Protein AF-A0A956KME9-F1 (afdb_monomer_lite)

Radius of gyration: 13.02 Å; chains: 1; bounding box: 30×30×31 Å

Secondary structure (DSSP, 8-state):
----SEEEE-BS-HHHHHHHHTT-----BTTBPPPBPTT-BHHHHS-TTGGGT-SSHHHHGGGTTTTSTTT--TTHHHHTTEEEEE--TTTTBSS-HHHHHHHHHHTT---

Sequence (111 aa):
MKLTGRILWLTDDNQALADQLAGRDPAFDPAEPPALHFGVNTDAMINGAACTLGYTGEILGPYFLQNFKDTVEVDGVRTGGFQVVVGGDAYGSGSSREVAVVAHQGAGIQL

Foldseek 3Di:
DDDDFAEQAQAPDLVQNLCLLVQHHDPADPVHGHHFDEACELCQQFPVVLVVVDQALQSQQQRGRCNPVVRAHRLSLLVSRHAHYHHDHNRHHDDCNSSSVRNCVSSNHND

pLDDT: mean 95.15, std 3.96, range [73.12, 98.19]

Structure (mmCIF, N/CA/C/O backbone):
data_AF-A0A956KME9-F1
#
_entry.id   AF-A0A956KME9-F1
#
loop_
_atom_site.group_PDB
_atom_site.id
_atom_site.type_symbol
_atom_site.label_atom_id
_atom_site.label_alt_id
_atom_site.label_comp_id
_atom_site.label_asym_id
_atom_site.label_entity_id
_atom_site.label_seq_id
_atom_site.pdbx_PDB_ins_code
_atom_site.Cartn_x
_atom_site.Cartn_y
_atom_site.Cartn_z
_atom_site.occupancy
_atom_site.B_iso_or_equiv
_atom_site.auth_seq_id
_atom_site.auth_comp_id
_atom_site.auth_asym_id
_atom_site.auth_atom_id
_atom_site.pdbx_PDB_model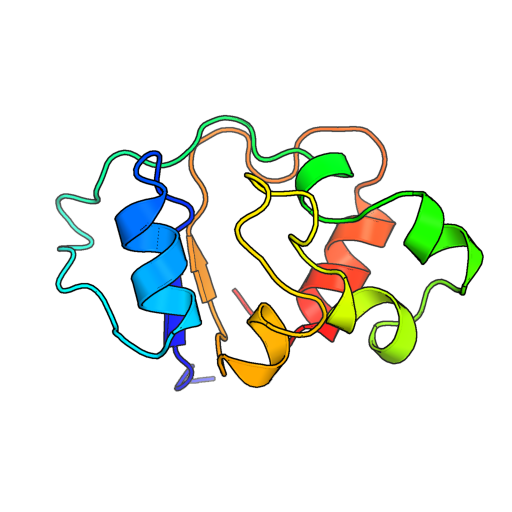_num
ATOM 1 N N . MET A 1 1 ? 15.348 -11.940 9.657 1.00 73.12 1 MET A N 1
ATOM 2 C CA . MET A 1 1 ? 13.986 -12.387 9.295 1.00 73.12 1 MET A CA 1
ATOM 3 C C . MET A 1 1 ? 13.894 -12.436 7.778 1.00 73.12 1 MET A C 1
ATOM 5 O O . MET A 1 1 ? 14.521 -11.597 7.146 1.00 73.12 1 MET A O 1
ATOM 9 N N . LYS A 1 2 ? 13.208 -13.426 7.196 1.00 88.38 2 LYS A N 1
ATOM 10 C CA . LYS A 1 2 ? 13.021 -13.541 5.740 1.00 88.38 2 LYS A CA 1
ATOM 11 C C . LYS A 1 2 ? 11.560 -13.219 5.417 1.00 88.38 2 LYS A C 1
ATOM 13 O O . LYS A 1 2 ? 10.687 -13.855 5.997 1.00 88.38 2 LYS A O 1
ATOM 18 N N . LEU A 1 3 ? 11.321 -12.245 4.539 1.00 94.56 3 LEU A N 1
ATOM 19 C CA . LEU A 1 3 ? 9.985 -11.920 4.031 1.00 94.56 3 LEU A CA 1
ATOM 20 C C . LEU A 1 3 ? 9.583 -12.954 2.968 1.00 94.56 3 LEU A C 1
ATOM 22 O O . LEU A 1 3 ? 10.423 -13.377 2.170 1.00 94.56 3 LEU A O 1
ATOM 26 N N . THR A 1 4 ? 8.328 -13.399 2.996 1.00 95.12 4 THR A N 1
ATOM 27 C CA . THR A 1 4 ? 7.790 -14.441 2.096 1.00 95.12 4 THR A CA 1
ATOM 28 C C . THR A 1 4 ? 6.459 -14.057 1.451 1.00 95.12 4 THR A C 1
ATOM 30 O O . THR A 1 4 ? 5.918 -14.848 0.685 1.00 95.12 4 THR A O 1
ATOM 33 N N . GLY A 1 5 ? 5.901 -12.896 1.797 1.00 95.69 5 GLY A N 1
ATOM 34 C CA . GLY A 1 5 ? 4.689 -12.360 1.184 1.00 95.69 5 GLY A CA 1
ATOM 35 C C . GLY A 1 5 ? 4.957 -11.676 -0.154 1.00 95.69 5 GLY A C 1
ATOM 36 O O . GLY A 1 5 ? 6.097 -11.577 -0.609 1.00 95.69 5 GLY A O 1
ATOM 37 N N . ARG A 1 6 ? 3.879 -11.198 -0.775 1.00 97.31 6 ARG A N 1
ATOM 38 C CA . ARG A 1 6 ? 3.907 -10.551 -2.092 1.00 97.31 6 ARG A CA 1
ATOM 39 C C . ARG A 1 6 ? 4.443 -9.120 -2.003 1.00 97.31 6 ARG A C 1
ATOM 41 O O . ARG A 1 6 ? 4.434 -8.507 -0.932 1.00 97.31 6 ARG A O 1
ATOM 48 N N . ILE A 1 7 ? 4.892 -8.590 -3.136 1.00 97.06 7 ILE A N 1
ATOM 49 C CA . ILE A 1 7 ? 5.345 -7.201 -3.272 1.00 97.06 7 ILE A CA 1
ATOM 50 C C . ILE A 1 7 ? 4.245 -6.411 -3.978 1.00 97.06 7 ILE A C 1
ATOM 52 O O . ILE A 1 7 ? 3.794 -6.822 -5.044 1.00 97.06 7 ILE A O 1
ATOM 56 N N . LEU A 1 8 ? 3.826 -5.295 -3.385 1.00 97.88 8 LEU A N 1
ATOM 57 C CA . LEU A 1 8 ? 2.909 -4.343 -3.999 1.00 97.88 8 LEU A CA 1
ATOM 58 C C . LEU A 1 8 ? 3.701 -3.154 -4.550 1.00 97.88 8 LEU A C 1
ATOM 60 O O . LEU A 1 8 ? 4.228 -2.339 -3.797 1.00 97.88 8 LEU A O 1
ATOM 64 N N . TRP A 1 9 ? 3.765 -3.046 -5.868 1.00 98.06 9 TRP A N 1
ATOM 65 C CA . TRP A 1 9 ? 4.367 -1.933 -6.589 1.00 98.06 9 TRP A CA 1
ATOM 66 C C . TRP A 1 9 ? 3.315 -0.855 -6.843 1.00 98.06 9 TRP A C 1
ATOM 68 O O . TRP A 1 9 ? 2.321 -1.098 -7.532 1.00 98.06 9 TRP A O 1
ATOM 78 N N . LEU A 1 10 ? 3.543 0.350 -6.320 1.00 97.62 10 LEU A N 1
ATOM 79 C CA . LEU A 1 10 ? 2.665 1.504 -6.522 1.00 97.62 10 LEU A CA 1
ATOM 80 C C . LEU A 1 10 ? 3.035 2.209 -7.830 1.00 97.62 10 LEU A C 1
ATOM 82 O O . LEU A 1 10 ? 3.657 3.268 -7.837 1.00 97.62 10 LEU A O 1
ATOM 86 N N . THR A 1 11 ? 2.695 1.572 -8.948 1.00 97.06 11 THR A N 1
ATOM 87 C CA . THR A 1 11 ? 3.037 2.026 -10.301 1.00 97.06 11 THR A CA 1
ATOM 88 C C . THR A 1 11 ? 2.159 3.178 -10.780 1.00 97.06 11 THR A C 1
ATOM 90 O O . THR A 1 11 ? 1.030 3.359 -10.318 1.00 97.06 11 THR A O 1
ATOM 93 N N . ASP A 1 12 ? 2.630 3.926 -11.780 1.00 95.94 12 ASP A N 1
ATOM 94 C CA . ASP A 1 12 ? 1.804 4.905 -12.497 1.00 95.94 12 ASP A CA 1
ATOM 95 C C . ASP A 1 12 ? 0.729 4.256 -13.380 1.00 95.94 12 ASP A C 1
ATOM 97 O O . ASP A 1 12 ? -0.334 4.845 -13.577 1.00 95.94 12 ASP A O 1
ATOM 101 N N . ASP A 1 13 ? 0.944 3.020 -13.825 1.00 95.31 13 ASP A N 1
ATOM 102 C CA . ASP A 1 13 ? -0.055 2.233 -14.546 1.00 95.31 13 ASP A CA 1
ATOM 103 C C . ASP A 1 13 ? -1.106 1.645 -13.584 1.00 95.31 13 ASP A C 1
ATOM 105 O O . ASP A 1 13 ? -0.782 0.834 -12.712 1.00 95.31 13 ASP A O 1
ATOM 109 N N . ASN A 1 14 ? -2.372 2.048 -13.744 1.00 94.62 14 ASN A N 1
ATOM 110 C CA . ASN A 1 14 ? -3.490 1.545 -12.938 1.00 94.62 14 ASN A CA 1
ATOM 111 C C . ASN A 1 14 ? -3.819 0.077 -13.241 1.00 94.62 14 ASN A C 1
ATOM 113 O O . ASN A 1 14 ? -4.271 -0.634 -12.347 1.00 94.62 14 ASN A O 1
ATOM 117 N N . GLN A 1 15 ? -3.582 -0.397 -14.468 1.00 95.25 15 GLN A N 1
ATOM 118 C CA . GLN A 1 15 ? -3.842 -1.790 -14.820 1.00 95.25 15 GLN A CA 1
ATOM 119 C C . GLN A 1 15 ? -2.843 -2.714 -14.120 1.00 95.25 15 GLN A C 1
ATOM 121 O O . GLN A 1 15 ? -3.242 -3.731 -13.557 1.00 95.25 15 GLN A O 1
ATOM 126 N N . ALA A 1 16 ? -1.564 -2.331 -14.075 1.00 95.50 16 ALA A N 1
ATOM 127 C CA . ALA A 1 16 ? -0.545 -3.062 -13.323 1.00 95.50 16 ALA A CA 1
ATOM 128 C C . ALA A 1 16 ? -0.857 -3.117 -11.816 1.00 95.50 16 ALA A C 1
ATOM 130 O O . ALA A 1 16 ? -0.628 -4.141 -11.169 1.00 95.50 16 ALA A O 1
ATOM 131 N N . LEU A 1 17 ? -1.410 -2.042 -11.245 1.00 95.69 17 LEU A N 1
ATOM 132 C CA . LEU A 1 17 ? -1.869 -2.029 -9.854 1.00 95.69 17 LEU A CA 1
ATOM 133 C C . LEU A 1 17 ? -3.068 -2.970 -9.639 1.00 95.69 17 LEU A C 1
ATOM 135 O O . LEU A 1 17 ? -3.048 -3.795 -8.727 1.00 95.69 17 LEU A O 1
ATOM 139 N N . ALA A 1 18 ? -4.087 -2.893 -10.499 1.00 95.88 18 ALA A N 1
ATOM 140 C CA . ALA A 1 18 ? -5.267 -3.755 -10.427 1.00 95.88 18 ALA A CA 1
ATOM 141 C C . ALA A 1 18 ? -4.910 -5.245 -10.570 1.00 95.88 18 ALA A C 1
ATOM 143 O O . ALA A 1 18 ? -5.429 -6.092 -9.841 1.00 95.88 18 ALA A O 1
ATOM 144 N N . ASP A 1 19 ? -3.987 -5.574 -11.474 1.00 97.06 19 ASP A N 1
ATOM 145 C CA . ASP A 1 19 ? -3.519 -6.939 -11.706 1.00 97.06 19 ASP A CA 1
ATOM 146 C C . ASP A 1 19 ? -2.855 -7.534 -10.454 1.00 97.06 19 ASP A C 1
ATOM 148 O O . ASP A 1 19 ? -3.169 -8.667 -10.072 1.00 97.06 19 ASP A O 1
ATOM 152 N N . GLN A 1 20 ? -2.018 -6.747 -9.767 1.00 97.69 20 GLN A N 1
ATOM 153 C CA . GLN A 1 20 ? -1.413 -7.120 -8.486 1.00 97.69 20 GLN A CA 1
ATOM 154 C C . GLN A 1 20 ? -2.469 -7.438 -7.431 1.00 97.69 20 GLN A C 1
ATOM 156 O O . GLN A 1 20 ? -2.430 -8.510 -6.818 1.00 97.69 20 GLN A O 1
ATOM 161 N N . LEU A 1 21 ? -3.435 -6.543 -7.236 1.00 96.88 21 LEU A N 1
ATOM 162 C CA . LEU A 1 21 ? -4.509 -6.719 -6.254 1.00 96.88 21 LEU A CA 1
ATOM 163 C C . LEU A 1 21 ? -5.386 -7.939 -6.581 1.00 96.88 21 LEU A C 1
ATOM 165 O O . LEU A 1 21 ? -5.824 -8.640 -5.674 1.00 96.88 21 LEU A O 1
ATOM 169 N N . ALA A 1 22 ? -5.545 -8.267 -7.865 1.00 96.75 22 ALA A N 1
ATOM 170 C CA . ALA A 1 22 ? -6.222 -9.474 -8.340 1.00 96.75 22 ALA A CA 1
ATOM 171 C C . ALA A 1 22 ? -5.392 -10.771 -8.202 1.00 96.75 22 ALA A C 1
ATOM 173 O O . ALA A 1 22 ? -5.826 -11.828 -8.663 1.00 96.75 22 ALA A O 1
ATOM 174 N N . GLY A 1 23 ? -4.202 -10.721 -7.596 1.00 97.12 23 GLY A N 1
ATOM 175 C CA . GLY A 1 23 ? -3.378 -11.907 -7.335 1.00 97.12 23 GLY A CA 1
ATOM 176 C C . GLY A 1 23 ? -2.292 -12.193 -8.374 1.00 97.12 23 GLY A C 1
ATOM 177 O O . GLY A 1 23 ? -1.619 -13.216 -8.263 1.00 97.12 23 GLY A O 1
ATOM 178 N N . ARG A 1 24 ? -2.106 -11.331 -9.383 1.00 97.50 24 ARG A N 1
ATOM 179 C CA . ARG A 1 24 ? -1.086 -11.517 -10.425 1.00 97.50 24 ARG A CA 1
ATOM 180 C C . ARG A 1 24 ? 0.161 -10.704 -10.107 1.00 97.50 24 ARG A C 1
ATOM 182 O O . ARG A 1 24 ? 0.128 -9.480 -10.131 1.00 97.50 24 ARG A O 1
ATOM 189 N N . ASP A 1 25 ? 1.267 -11.388 -9.839 1.00 95.19 25 ASP A N 1
ATOM 190 C CA . ASP A 1 25 ? 2.541 -10.722 -9.568 1.00 95.19 25 ASP A CA 1
ATOM 191 C C . ASP A 1 25 ? 3.223 -10.282 -10.874 1.00 95.19 25 ASP A C 1
ATOM 193 O O . ASP A 1 25 ? 3.402 -11.103 -11.779 1.00 95.19 25 ASP A O 1
ATOM 197 N N . PRO A 1 26 ? 3.603 -9.000 -11.002 1.00 93.00 26 PRO A N 1
ATOM 198 C CA . PRO A 1 26 ? 4.271 -8.500 -12.188 1.00 93.00 26 PRO A CA 1
ATOM 199 C C . PRO A 1 26 ? 5.716 -8.999 -12.239 1.00 93.00 26 PRO A C 1
ATOM 201 O O . PRO A 1 26 ? 6.413 -9.061 -11.227 1.00 93.00 26 PRO A O 1
ATOM 204 N N . ALA A 1 27 ? 6.195 -9.292 -13.446 1.00 92.69 27 ALA A N 1
ATOM 205 C CA . ALA A 1 27 ? 7.583 -9.672 -13.702 1.00 92.69 27 ALA A CA 1
ATOM 206 C C . ALA A 1 27 ? 8.491 -8.435 -13.854 1.00 92.69 27 ALA A C 1
ATOM 208 O O . ALA A 1 27 ? 9.241 -8.327 -14.823 1.00 92.69 27 ALA A O 1
ATOM 209 N N . PHE A 1 28 ? 8.376 -7.470 -12.938 1.00 94.12 28 PHE A N 1
ATOM 210 C CA . PHE A 1 28 ? 9.230 -6.284 -12.937 1.00 94.12 28 PHE A CA 1
ATOM 211 C C . PHE A 1 28 ? 10.651 -6.641 -12.503 1.00 94.12 28 PHE A C 1
ATOM 213 O O . PHE A 1 28 ? 10.840 -7.391 -11.544 1.00 94.12 28 PHE A O 1
ATOM 220 N N . ASP A 1 29 ? 11.642 -6.080 -13.193 1.00 91.00 29 ASP A N 1
ATOM 221 C CA . ASP A 1 29 ? 13.038 -6.162 -12.779 1.00 91.00 29 ASP A CA 1
ATOM 222 C C . ASP A 1 29 ? 13.306 -5.088 -11.710 1.00 91.00 29 ASP A C 1
ATOM 224 O O . ASP A 1 29 ? 13.147 -3.902 -11.990 1.00 91.00 29 ASP A O 1
ATOM 228 N N . PRO A 1 30 ? 13.724 -5.441 -10.483 1.00 86.81 30 PRO A N 1
ATOM 229 C CA . PRO A 1 30 ? 14.083 -4.448 -9.475 1.00 86.81 30 PRO A CA 1
ATOM 230 C C . PRO A 1 30 ? 15.265 -3.549 -9.870 1.00 86.81 30 PRO A C 1
ATOM 232 O O . PRO A 1 30 ? 15.409 -2.472 -9.295 1.00 86.81 30 PRO A O 1
ATOM 235 N N . ALA A 1 31 ? 16.121 -3.981 -10.805 1.00 92.50 31 ALA A N 1
ATOM 236 C CA . ALA A 1 31 ? 17.211 -3.163 -11.339 1.00 92.50 31 ALA A CA 1
ATOM 237 C C . ALA A 1 31 ? 16.722 -2.117 -12.357 1.00 92.50 31 ALA A C 1
ATOM 239 O O . ALA A 1 31 ? 17.358 -1.076 -12.520 1.00 92.50 31 ALA A O 1
ATOM 240 N N . GLU A 1 32 ? 15.581 -2.374 -12.997 1.00 92.81 32 GLU A N 1
ATOM 241 C CA . GLU A 1 32 ? 14.912 -1.491 -13.956 1.00 92.81 32 GLU A CA 1
ATOM 242 C C . GLU A 1 32 ? 13.412 -1.422 -13.615 1.00 92.81 32 GLU A C 1
ATOM 244 O O . GLU A 1 32 ? 12.573 -1.991 -14.323 1.00 92.81 32 GLU A O 1
ATOM 249 N N . PRO A 1 33 ? 13.055 -0.781 -12.484 1.00 92.56 33 PRO A N 1
ATOM 250 C CA . PRO A 1 33 ? 11.686 -0.791 -11.996 1.00 92.56 33 PRO A CA 1
ATOM 251 C C . PRO A 1 33 ? 10.744 -0.053 -12.962 1.00 92.56 33 PRO A C 1
ATOM 253 O O . PRO A 1 33 ? 11.172 0.850 -13.690 1.00 92.56 33 PRO A O 1
ATOM 256 N N . PRO A 1 34 ? 9.439 -0.383 -12.956 1.00 95.69 34 PRO A N 1
ATOM 257 C CA . PRO A 1 34 ? 8.444 0.380 -13.703 1.00 95.69 34 PRO A CA 1
ATOM 258 C C . PRO A 1 34 ? 8.384 1.831 -13.204 1.00 95.69 34 PRO A C 1
ATOM 260 O O . PRO A 1 34 ? 8.869 2.154 -12.119 1.00 95.69 34 PRO A O 1
ATOM 263 N N . ALA A 1 35 ? 7.706 2.704 -13.952 1.00 97.12 35 ALA A N 1
ATOM 264 C CA . ALA A 1 35 ? 7.373 4.037 -13.455 1.00 97.12 35 ALA A CA 1
ATOM 265 C C . ALA A 1 35 ? 6.542 3.929 -12.162 1.00 97.12 35 ALA A C 1
ATOM 267 O O . ALA A 1 35 ? 5.438 3.369 -12.164 1.00 97.12 35 ALA A O 1
ATOM 268 N N . LEU A 1 36 ? 7.095 4.440 -11.060 1.00 97.62 36 LEU A N 1
ATOM 269 C CA . LEU A 1 36 ? 6.463 4.459 -9.743 1.00 97.62 36 LEU A CA 1
ATOM 270 C C . LEU A 1 36 ? 5.766 5.790 -9.507 1.00 97.62 36 LEU A C 1
ATOM 272 O O . LEU A 1 36 ? 6.294 6.846 -9.852 1.00 97.62 36 LEU A O 1
ATOM 276 N N . HIS A 1 37 ? 4.617 5.733 -8.843 1.00 97.75 37 HIS A N 1
ATOM 277 C CA . HIS A 1 37 ? 3.851 6.922 -8.531 1.00 97.75 37 HIS A CA 1
ATOM 278 C C . HIS A 1 37 ? 4.613 7.815 -7.552 1.00 97.75 37 HIS A C 1
ATOM 280 O O . HIS A 1 37 ? 4.960 7.403 -6.440 1.00 97.75 37 HIS A O 1
ATOM 286 N N . PHE A 1 38 ? 4.851 9.055 -7.968 1.00 97.19 38 PHE A N 1
ATOM 287 C CA . PHE A 1 38 ? 5.458 10.075 -7.128 1.00 97.19 38 PHE A CA 1
ATOM 288 C C . PHE A 1 38 ? 4.481 10.537 -6.043 1.00 97.19 38 PHE A C 1
ATOM 290 O O . PHE A 1 38 ? 3.318 10.819 -6.320 1.00 97.19 38 PHE A O 1
ATOM 297 N N . GLY A 1 39 ? 4.970 10.701 -4.815 1.00 96.19 39 GLY A N 1
ATOM 298 C CA . GLY A 1 39 ? 4.247 11.441 -3.786 1.00 96.19 39 GLY A CA 1
ATOM 299 C C . GLY A 1 39 ? 2.963 10.769 -3.303 1.00 96.19 39 GLY A C 1
ATOM 300 O O . GLY A 1 39 ? 1.995 11.471 -3.015 1.00 96.19 39 GLY A O 1
ATOM 301 N N . VAL A 1 40 ? 2.948 9.436 -3.178 1.00 97.12 40 VAL A N 1
ATOM 302 C CA . VAL A 1 40 ? 1.884 8.727 -2.443 1.00 97.12 40 VAL A CA 1
ATOM 303 C C . VAL A 1 40 ? 1.878 9.248 -1.004 1.00 97.12 40 VAL A C 1
ATOM 305 O O . VAL A 1 40 ? 2.709 8.870 -0.177 1.00 97.12 40 VAL A O 1
ATOM 308 N N . ASN A 1 41 ? 0.982 10.190 -0.739 1.00 96.25 41 ASN A N 1
ATOM 309 C CA . ASN A 1 41 ? 0.943 10.942 0.504 1.00 96.25 41 ASN A CA 1
ATOM 310 C C . ASN A 1 41 ? 0.115 10.214 1.576 1.00 96.25 41 ASN A C 1
ATOM 312 O O . ASN A 1 41 ? -0.530 9.199 1.315 1.00 96.25 41 ASN A O 1
ATOM 316 N N . THR A 1 42 ? 0.103 10.742 2.798 1.00 96.12 42 THR A N 1
ATOM 317 C CA . THR A 1 42 ? -0.607 10.121 3.920 1.00 96.12 42 THR A CA 1
ATOM 318 C C . THR A 1 42 ? -2.115 10.018 3.695 1.00 96.12 42 THR A C 1
ATOM 320 O O . THR A 1 42 ? -2.716 9.091 4.221 1.00 96.12 42 THR A O 1
ATOM 323 N N . ASP A 1 43 ? -2.717 10.901 2.893 1.00 94.56 43 ASP A N 1
ATOM 324 C CA . ASP A 1 43 ? -4.157 10.863 2.590 1.00 94.56 43 ASP A CA 1
ATOM 325 C C . ASP A 1 43 ? -4.501 9.800 1.531 1.00 94.56 43 ASP A C 1
ATOM 327 O O . ASP A 1 43 ? -5.603 9.244 1.535 1.00 94.56 43 ASP A O 1
ATOM 331 N N . ALA A 1 44 ? -3.550 9.484 0.645 1.00 95.81 44 ALA A N 1
ATOM 332 C CA . ALA A 1 44 ? -3.617 8.337 -0.256 1.00 95.81 44 ALA A CA 1
ATOM 333 C C . ALA A 1 44 ? -3.384 7.020 0.502 1.00 95.81 44 ALA A C 1
ATOM 335 O O . ALA A 1 44 ? -4.022 6.016 0.195 1.00 95.81 44 ALA A O 1
ATOM 336 N N . MET A 1 45 ? -2.501 7.023 1.509 1.00 97.06 45 MET A N 1
ATOM 337 C CA . MET A 1 45 ? -2.228 5.857 2.357 1.00 97.06 45 MET A CA 1
ATOM 338 C C . MET A 1 45 ? -3.374 5.526 3.312 1.00 97.06 45 MET A C 1
ATOM 340 O O . MET A 1 45 ? -3.623 4.347 3.550 1.00 97.06 45 MET A O 1
ATOM 344 N N . ILE A 1 46 ? -4.052 6.524 3.884 1.00 96.31 46 ILE A N 1
ATOM 345 C CA . ILE A 1 46 ? -5.172 6.296 4.798 1.00 96.31 46 ILE A CA 1
ATOM 346 C C . ILE A 1 46 ? -6.204 7.423 4.722 1.00 96.31 46 ILE A C 1
ATOM 348 O O . ILE A 1 46 ? -5.889 8.607 4.814 1.00 96.31 46 ILE A O 1
ATOM 352 N N . ASN A 1 47 ? -7.473 7.041 4.588 1.00 90.12 47 ASN A N 1
ATOM 353 C CA . ASN A 1 47 ? -8.583 7.983 4.547 1.00 90.12 47 ASN A CA 1
ATOM 354 C C . ASN A 1 47 ? -8.890 8.538 5.952 1.00 90.12 47 ASN A C 1
ATOM 356 O O . ASN A 1 47 ? -9.080 7.773 6.898 1.00 90.12 47 ASN A O 1
ATOM 360 N N . GLY A 1 48 ? -9.041 9.861 6.079 1.00 91.50 48 GLY A N 1
ATOM 361 C CA . GLY A 1 48 ? -9.436 10.515 7.334 1.00 91.50 48 GLY A CA 1
ATOM 362 C C . GLY A 1 48 ? -10.758 10.012 7.936 1.00 91.50 48 GLY A C 1
ATOM 363 O O . GLY A 1 48 ? -10.913 10.016 9.155 1.00 91.50 48 GLY A O 1
ATOM 364 N N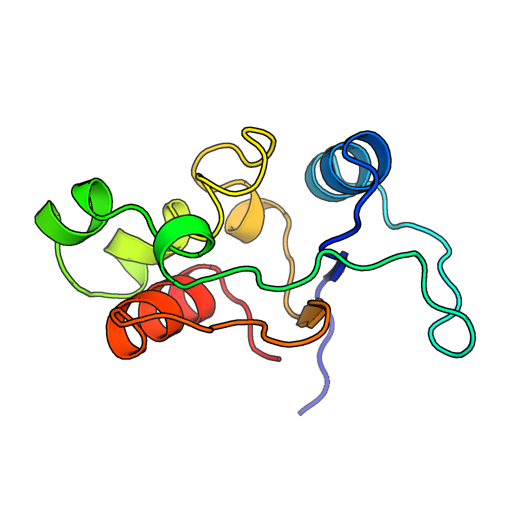 . ALA A 1 49 ? -11.694 9.521 7.120 1.00 93.50 49 ALA A N 1
ATOM 365 C CA . ALA A 1 49 ? -12.923 8.882 7.583 1.00 93.50 49 ALA A CA 1
ATOM 366 C C . ALA A 1 49 ? -12.640 7.592 8.370 1.00 93.50 49 ALA A C 1
ATOM 368 O O . ALA A 1 49 ? -13.258 7.375 9.412 1.00 93.50 49 ALA A O 1
ATOM 369 N N . ALA A 1 50 ? -11.663 6.781 7.946 1.00 94.31 50 ALA A N 1
ATOM 370 C CA . ALA A 1 50 ? -11.255 5.582 8.680 1.00 94.31 50 ALA A CA 1
ATOM 371 C C . ALA A 1 50 ? -10.666 5.941 10.055 1.00 94.31 50 ALA A C 1
ATOM 373 O O . ALA A 1 50 ? -10.922 5.252 11.041 1.00 94.31 50 ALA A O 1
ATOM 374 N N . CYS A 1 51 ? -9.977 7.083 10.159 1.00 93.81 51 CYS A N 1
ATOM 375 C CA . CYS A 1 51 ? -9.433 7.595 11.421 1.00 93.81 51 CYS A CA 1
ATOM 376 C C . CYS A 1 51 ? -10.515 7.937 12.460 1.00 93.81 51 CYS A C 1
ATOM 378 O O . CYS A 1 51 ? -10.218 8.018 13.651 1.00 93.81 51 CYS A O 1
ATOM 380 N N . THR A 1 52 ? -11.775 8.118 12.046 1.00 95.75 52 THR A N 1
ATOM 381 C CA . THR A 1 52 ? -12.894 8.333 12.981 1.00 95.75 52 THR A CA 1
ATOM 382 C C . THR A 1 52 ? -13.341 7.050 13.687 1.00 95.75 52 THR A C 1
ATOM 384 O O . THR A 1 52 ? -14.029 7.122 14.704 1.00 95.75 52 THR A O 1
ATOM 387 N N . LEU A 1 53 ? -12.927 5.883 13.180 1.00 95.25 53 LEU A N 1
ATOM 388 C CA . LEU A 1 53 ? -13.288 4.570 13.716 1.00 95.25 53 LEU A CA 1
ATOM 389 C C . LEU A 1 53 ? -12.330 4.103 14.825 1.00 95.25 53 LEU A C 1
ATOM 391 O O . LEU A 1 53 ? -12.707 3.273 15.649 1.00 95.25 53 LEU A O 1
ATOM 395 N N . GLY A 1 54 ? -11.102 4.632 14.860 1.00 95.88 54 GLY A N 1
ATOM 396 C CA . GLY A 1 54 ? -10.065 4.295 15.837 1.00 95.88 54 GLY A CA 1
ATOM 397 C C . GLY A 1 54 ? -8.660 4.270 15.228 1.00 95.88 54 GLY A C 1
ATOM 398 O O . GLY A 1 54 ? -8.494 4.409 14.022 1.00 95.88 54 GLY A O 1
ATOM 399 N N . TYR A 1 55 ? -7.640 4.086 16.075 1.00 95.62 55 TYR A N 1
ATOM 400 C CA . TYR A 1 55 ? -6.219 4.200 15.697 1.00 95.62 55 TYR A CA 1
ATOM 401 C C . TYR A 1 55 ? -5.412 2.914 15.921 1.00 95.62 55 TYR A C 1
ATOM 403 O O . TYR A 1 55 ? -4.215 2.965 16.189 1.00 95.62 55 TYR A O 1
ATOM 411 N N . THR A 1 56 ? -6.053 1.746 15.860 1.00 97.75 56 THR A N 1
ATOM 412 C CA . THR A 1 56 ? -5.352 0.454 15.930 1.00 97.75 56 THR A CA 1
ATOM 413 C C . THR A 1 56 ? -5.113 -0.100 14.528 1.00 97.75 56 THR A C 1
ATOM 415 O O . THR A 1 56 ? -5.853 0.208 13.594 1.00 97.75 56 THR A O 1
ATOM 418 N N . GLY A 1 57 ? -4.103 -0.962 14.375 1.00 97.44 57 GLY A N 1
ATOM 419 C CA . GLY A 1 57 ? -3.843 -1.637 13.099 1.00 97.44 57 GLY A CA 1
ATOM 420 C C . GLY A 1 57 ? -5.011 -2.518 12.640 1.00 97.44 57 GLY A C 1
ATOM 421 O O . GLY A 1 57 ? -5.269 -2.609 11.449 1.00 97.44 57 GLY A O 1
ATOM 422 N N . GLU A 1 58 ? -5.768 -3.107 13.570 1.00 97.69 58 GLU A N 1
ATOM 423 C CA . GLU A 1 58 ? -6.974 -3.885 13.246 1.00 97.69 58 GLU A CA 1
ATOM 424 C C . GLU A 1 58 ? -8.065 -3.025 12.593 1.00 97.69 58 GLU A C 1
ATOM 426 O O . GLU A 1 58 ? -8.739 -3.485 11.675 1.00 97.69 58 GLU A O 1
ATOM 431 N N . ILE A 1 59 ? -8.208 -1.771 13.036 1.00 97.44 59 ILE A N 1
ATOM 432 C CA . ILE A 1 59 ? -9.214 -0.835 12.523 1.00 97.44 59 ILE A CA 1
ATOM 433 C C . ILE A 1 59 ? -8.748 -0.179 11.222 1.00 97.44 59 ILE A C 1
ATOM 435 O O . ILE A 1 59 ? -9.529 -0.059 10.283 1.00 97.44 59 ILE A O 1
ATOM 439 N N . LEU A 1 60 ? -7.488 0.258 11.160 1.00 98.00 60 LEU A N 1
ATOM 440 C CA . LEU A 1 60 ? -6.972 1.051 10.041 1.00 98.00 60 LEU A CA 1
ATOM 441 C C . LEU A 1 60 ? -6.383 0.211 8.907 1.00 98.00 60 LEU A C 1
ATOM 443 O O . LEU A 1 60 ? -6.393 0.650 7.761 1.00 98.00 60 LEU A O 1
ATOM 447 N N . GLY A 1 61 ? -5.891 -0.990 9.210 1.00 97.94 61 GLY A N 1
ATOM 448 C CA . GLY A 1 61 ? -5.292 -1.907 8.241 1.00 97.94 61 GLY A CA 1
ATOM 449 C C . GLY A 1 61 ? -6.162 -2.183 7.013 1.00 97.94 61 GLY A C 1
ATOM 450 O O . GLY A 1 61 ? -5.653 -2.059 5.900 1.00 97.94 61 GLY A O 1
ATOM 451 N N . PRO A 1 62 ? -7.469 -2.472 7.171 1.00 97.94 62 PRO A N 1
ATOM 452 C CA . PRO A 1 62 ? -8.365 -2.683 6.034 1.00 97.94 62 PRO A CA 1
ATOM 453 C C . PRO A 1 62 ? -8.485 -1.481 5.085 1.00 97.94 62 PRO A C 1
ATOM 455 O O . PRO A 1 62 ? -8.868 -1.645 3.936 1.00 97.94 62 PRO A O 1
ATOM 458 N N . TYR A 1 63 ? -8.164 -0.267 5.527 1.00 97.69 63 TYR A N 1
ATOM 459 C CA . TYR A 1 63 ? -8.308 0.948 4.716 1.00 97.69 63 TYR A CA 1
ATOM 460 C C . TYR A 1 63 ? -6.984 1.448 4.134 1.00 97.69 63 TYR A C 1
ATOM 462 O O . TYR A 1 63 ? -6.945 2.508 3.504 1.00 97.69 63 TYR A O 1
ATOM 470 N N . PHE A 1 64 ? -5.892 0.710 4.342 1.00 98.06 64 PHE A N 1
ATOM 471 C CA . PHE A 1 64 ? -4.593 1.076 3.801 1.00 98.06 64 PHE A CA 1
ATOM 472 C C . PHE A 1 64 ? -4.633 1.125 2.265 1.00 98.06 64 PHE A C 1
ATOM 474 O O . PHE A 1 64 ? -5.031 0.162 1.612 1.00 98.06 64 PHE A O 1
ATOM 481 N N . LEU A 1 65 ? -4.215 2.263 1.705 1.00 97.56 65 LEU A N 1
ATOM 482 C CA . LEU A 1 65 ? -4.230 2.605 0.278 1.00 97.56 65 LEU A CA 1
ATOM 483 C C . LEU A 1 65 ? -5.616 2.655 -0.388 1.00 97.56 65 LEU A C 1
ATOM 485 O O . LEU A 1 65 ? -5.672 2.783 -1.604 1.00 97.56 65 LEU A O 1
ATOM 489 N N . GLN A 1 66 ? -6.728 2.637 0.355 1.00 96.25 66 GLN A N 1
ATOM 490 C CA . GLN A 1 66 ? -8.077 2.683 -0.238 1.00 96.25 66 GLN A CA 1
ATOM 491 C C . GLN A 1 66 ? -8.288 3.901 -1.165 1.00 96.25 66 GLN A C 1
ATOM 493 O O . GLN A 1 66 ? -8.916 3.796 -2.212 1.00 96.25 66 GLN A O 1
ATOM 498 N N . ASN A 1 67 ? -7.731 5.061 -0.801 1.00 93.25 67 ASN A N 1
ATOM 499 C CA . ASN A 1 67 ? -7.819 6.291 -1.598 1.00 93.25 67 ASN A CA 1
ATOM 500 C C . ASN A 1 67 ? -6.791 6.345 -2.744 1.00 93.25 67 ASN A C 1
ATOM 502 O O . ASN A 1 67 ? -6.734 7.324 -3.491 1.00 93.25 67 ASN A O 1
ATOM 506 N N . PHE A 1 68 ? -5.920 5.343 -2.872 1.00 95.75 68 PHE A N 1
ATOM 507 C CA . PHE A 1 68 ? -4.892 5.334 -3.898 1.00 95.75 68 PHE A CA 1
ATOM 508 C C . PHE A 1 68 ? -5.492 4.907 -5.242 1.00 95.75 68 PHE A C 1
ATOM 510 O O . PHE A 1 68 ? -5.779 3.731 -5.479 1.00 95.75 68 PHE A O 1
ATOM 517 N N . LYS A 1 69 ? -5.658 5.894 -6.134 1.00 91.50 69 LYS A N 1
ATOM 518 C CA . LYS A 1 69 ? -6.093 5.724 -7.533 1.00 91.50 69 LYS A CA 1
ATOM 519 C C . LYS A 1 69 ? -7.443 5.016 -7.707 1.00 91.50 69 LYS A C 1
ATOM 521 O O . LYS A 1 69 ? -7.679 4.438 -8.766 1.00 91.50 69 LYS A O 1
ATOM 526 N N . ASP A 1 70 ? -8.288 5.010 -6.676 1.00 86.88 70 ASP A N 1
ATOM 527 C CA . ASP A 1 70 ? -9.597 4.338 -6.661 1.00 86.88 70 ASP A CA 1
ATOM 528 C C . ASP A 1 70 ? -9.543 2.870 -7.143 1.00 86.88 70 ASP A C 1
ATOM 530 O O . ASP A 1 70 ? -10.497 2.349 -7.713 1.00 86.88 70 ASP A O 1
ATOM 534 N N . THR A 1 71 ? -8.389 2.211 -6.974 1.00 88.12 71 THR A N 1
ATOM 535 C CA . THR A 1 71 ? -8.127 0.849 -7.483 1.00 88.12 71 THR A CA 1
ATOM 536 C C . THR A 1 71 ? -8.073 -0.179 -6.346 1.00 88.12 71 THR A C 1
ATOM 538 O O . THR A 1 71 ? -8.161 -1.383 -6.581 1.00 88.12 71 THR A O 1
ATOM 541 N N . VAL A 1 72 ? -7.912 0.286 -5.104 1.00 94.50 72 VAL A N 1
ATOM 542 C CA . VAL A 1 72 ? -7.756 -0.554 -3.915 1.00 94.50 72 VAL A CA 1
ATOM 543 C C . VAL A 1 72 ? -9.090 -0.659 -3.183 1.00 94.50 72 VAL A C 1
ATOM 545 O O . VAL A 1 72 ? -9.546 0.287 -2.544 1.00 94.50 72 VAL A O 1
ATOM 548 N N . GLU A 1 73 ? -9.699 -1.837 -3.252 1.00 95.12 73 GLU A N 1
ATOM 549 C CA . GLU A 1 73 ? -10.874 -2.168 -2.444 1.00 95.12 73 GLU A CA 1
ATOM 550 C C . GLU A 1 73 ? -10.528 -2.232 -0.950 1.00 95.12 73 GLU A C 1
ATOM 552 O O . GLU A 1 73 ? -9.384 -2.502 -0.568 1.00 95.12 73 GLU A O 1
ATOM 557 N N . VAL A 1 74 ? -11.537 -2.042 -0.092 1.00 96.69 74 VAL A N 1
ATOM 558 C CA . VAL A 1 74 ? -11.378 -2.243 1.358 1.00 96.69 74 VAL A CA 1
ATOM 559 C C . VAL A 1 74 ? -10.850 -3.652 1.625 1.00 96.69 74 VAL A C 1
ATOM 561 O O . VAL A 1 74 ? -11.351 -4.635 1.087 1.00 96.69 74 VAL A O 1
ATOM 564 N N . ASP A 1 75 ? -9.835 -3.726 2.477 1.00 97.12 75 ASP A N 1
ATOM 565 C CA . ASP A 1 75 ? -9.082 -4.916 2.875 1.00 97.12 75 ASP A CA 1
ATOM 566 C C . ASP A 1 75 ? -8.249 -5.558 1.752 1.00 97.12 75 ASP A C 1
ATOM 568 O O . ASP A 1 75 ? -7.498 -6.498 2.009 1.00 97.12 75 AS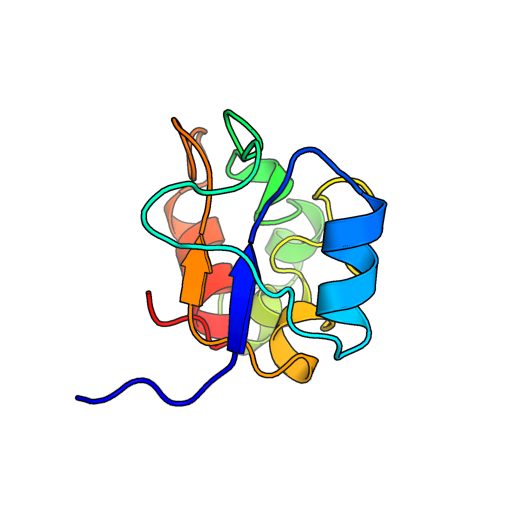P A O 1
ATOM 572 N N . GLY A 1 76 ? -8.282 -5.010 0.530 1.00 97.25 76 GLY A N 1
ATOM 573 C CA . GLY A 1 76 ? -7.647 -5.594 -0.653 1.00 97.25 76 GLY A CA 1
ATOM 574 C C . GLY A 1 76 ? -6.135 -5.785 -0.519 1.00 97.25 76 GLY A C 1
ATOM 575 O O . GLY A 1 76 ? -5.600 -6.808 -0.950 1.00 97.25 76 GLY A O 1
ATOM 576 N N . VAL A 1 77 ? -5.434 -4.853 0.140 1.00 97.81 77 VAL A N 1
ATOM 577 C CA . VAL A 1 77 ? -3.992 -5.002 0.410 1.00 97.81 77 VAL A CA 1
ATOM 578 C C . VAL A 1 77 ? -3.737 -6.130 1.414 1.00 97.81 77 VAL A C 1
ATOM 580 O O . VAL A 1 77 ? -2.883 -6.988 1.187 1.00 97.81 77 VAL A O 1
ATOM 583 N N . ARG A 1 78 ? -4.506 -6.182 2.505 1.00 96.75 78 ARG A N 1
ATOM 584 C CA . ARG A 1 78 ? -4.331 -7.189 3.557 1.00 96.75 78 ARG A CA 1
ATOM 585 C C . ARG A 1 78 ? -4.643 -8.593 3.044 1.00 96.75 78 ARG A C 1
ATOM 587 O O . ARG A 1 78 ? -3.846 -9.512 3.235 1.00 96.75 78 ARG A O 1
ATOM 594 N 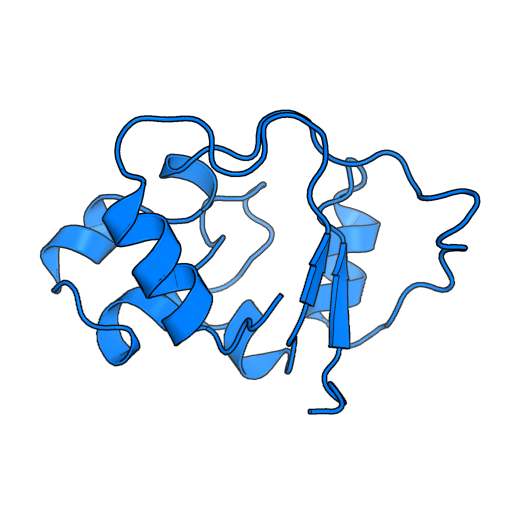N . THR A 1 79 ? -5.771 -8.767 2.355 1.00 97.19 79 THR A N 1
ATOM 595 C CA . THR A 1 79 ? -6.162 -10.058 1.765 1.00 97.19 79 THR A CA 1
ATOM 596 C C . THR A 1 79 ? -5.286 -10.444 0.581 1.00 97.19 79 THR A C 1
ATOM 598 O O . THR A 1 79 ? -5.138 -11.627 0.286 1.00 97.19 79 THR A O 1
ATOM 601 N N . GLY A 1 80 ? -4.667 -9.460 -0.074 1.00 97.12 80 GLY A N 1
ATOM 602 C CA . GLY A 1 80 ? -3.714 -9.668 -1.156 1.00 97.12 80 GLY A CA 1
ATOM 603 C C . GLY A 1 80 ? -2.417 -10.349 -0.717 1.00 97.12 80 GLY A C 1
ATOM 604 O O . GLY A 1 80 ? -1.671 -10.806 -1.581 1.00 97.12 80 GLY A O 1
ATOM 605 N N . GLY A 1 81 ? -2.150 -10.461 0.591 1.00 97.06 81 GLY A N 1
ATOM 606 C CA . GLY A 1 81 ? -0.984 -11.171 1.125 1.00 97.06 81 GLY A CA 1
ATOM 607 C C . GLY A 1 81 ? 0.342 -10.450 0.873 1.00 97.06 81 GLY A C 1
ATOM 608 O O . GLY A 1 81 ? 1.398 -11.091 0.812 1.00 97.06 81 GLY A O 1
ATOM 609 N N . PHE A 1 82 ? 0.295 -9.130 0.691 1.00 98.19 82 PHE A N 1
ATOM 610 C CA . PHE A 1 82 ? 1.486 -8.312 0.511 1.00 98.19 82 PHE A CA 1
ATOM 611 C C . PHE A 1 82 ? 2.240 -8.154 1.836 1.00 98.19 82 PHE A C 1
ATOM 613 O O . PHE A 1 82 ? 1.641 -8.035 2.902 1.00 98.19 82 PHE A O 1
ATOM 620 N N . GLN A 1 83 ? 3.568 -8.170 1.770 1.00 97.69 83 GLN A N 1
ATOM 621 C CA . GLN A 1 83 ? 4.456 -7.881 2.904 1.00 97.69 83 GLN A CA 1
ATOM 622 C C . GLN A 1 83 ? 5.394 -6.708 2.631 1.00 97.69 83 GLN A C 1
ATOM 624 O O . GLN A 1 83 ? 5.975 -6.180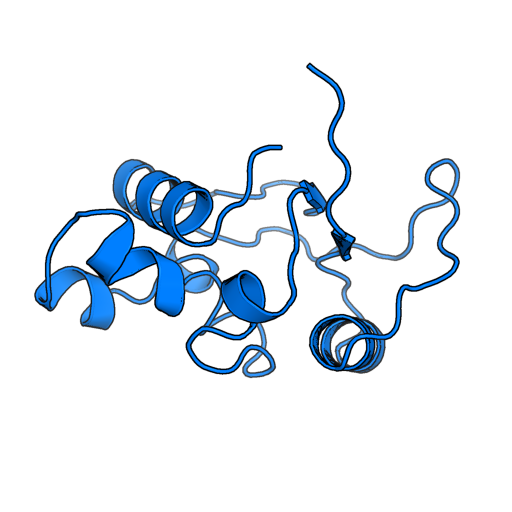 3.577 1.00 97.69 83 GLN A O 1
ATOM 629 N N . VAL A 1 84 ? 5.548 -6.318 1.366 1.00 97.12 84 VAL A N 1
ATOM 630 C CA . VAL A 1 84 ? 6.438 -5.240 0.931 1.00 97.12 84 VAL A CA 1
ATOM 631 C C . VAL A 1 84 ? 5.651 -4.273 0.061 1.00 97.12 84 VAL A C 1
ATOM 633 O O . VAL A 1 84 ? 4.933 -4.724 -0.834 1.00 97.12 84 VAL A O 1
ATOM 636 N N . VAL A 1 85 ? 5.812 -2.972 0.286 1.00 97.75 85 VAL A N 1
ATOM 637 C CA . VAL A 1 85 ? 5.304 -1.925 -0.609 1.00 97.75 85 VAL A CA 1
ATOM 638 C C . VAL A 1 85 ? 6.478 -1.192 -1.248 1.00 97.75 85 VAL A C 1
ATOM 640 O O . VAL A 1 85 ? 7.383 -0.727 -0.565 1.00 97.75 85 VAL A O 1
ATOM 643 N N . VAL A 1 86 ? 6.454 -1.059 -2.573 1.00 97.06 86 VAL A N 1
ATOM 644 C CA . VAL A 1 86 ? 7.435 -0.272 -3.327 1.00 97.06 86 VAL A CA 1
ATOM 645 C C . VAL A 1 86 ? 6.750 0.979 -3.861 1.00 97.06 86 VAL A C 1
ATOM 647 O O . VAL A 1 86 ? 5.972 0.920 -4.815 1.00 97.06 86 VAL A O 1
ATOM 650 N N . GLY A 1 87 ? 7.019 2.109 -3.207 1.00 96.25 87 GLY A N 1
ATOM 651 C CA . GLY A 1 87 ? 6.565 3.438 -3.612 1.00 96.25 87 GLY A CA 1
ATOM 652 C C . GLY A 1 87 ? 7.654 4.224 -4.341 1.00 96.25 87 GLY A C 1
ATOM 653 O O . GLY A 1 87 ? 8.842 3.959 -4.164 1.00 96.25 87 GLY A O 1
ATOM 654 N N . GLY A 1 88 ? 7.240 5.196 -5.156 1.00 96.81 88 GLY A N 1
ATOM 655 C CA . GLY A 1 88 ? 8.158 6.152 -5.771 1.00 96.81 88 GLY A CA 1
ATOM 656 C C . GLY A 1 88 ? 8.676 7.192 -4.776 1.00 96.81 88 GLY A C 1
ATOM 657 O O . GLY A 1 88 ? 8.411 7.138 -3.570 1.00 96.81 88 GLY A O 1
ATOM 658 N N . ASP A 1 89 ? 9.397 8.181 -5.298 1.00 97.56 89 ASP A N 1
ATOM 659 C CA . ASP A 1 89 ? 9.920 9.278 -4.488 1.00 97.56 89 ASP A CA 1
ATOM 660 C C . ASP A 1 89 ? 8.804 9.999 -3.714 1.00 97.56 89 ASP A C 1
ATOM 662 O O . ASP A 1 89 ? 7.667 10.127 -4.174 1.00 97.56 89 ASP A O 1
ATOM 666 N N . ALA A 1 90 ? 9.143 10.492 -2.519 1.00 96.44 90 ALA A N 1
ATOM 667 C CA . ALA A 1 90 ? 8.221 11.166 -1.599 1.00 96.44 90 ALA A CA 1
ATOM 668 C C . ALA A 1 90 ? 7.028 10.311 -1.098 1.00 96.44 90 ALA A C 1
ATOM 670 O O . ALA A 1 90 ? 6.014 10.867 -0.655 1.00 96.44 90 ALA A O 1
ATOM 671 N N . TYR A 1 91 ? 7.161 8.977 -1.106 1.00 96.69 91 TYR A N 1
ATOM 672 C CA . TYR A 1 91 ? 6.253 8.056 -0.412 1.00 96.69 91 TYR A CA 1
ATOM 673 C C . TYR A 1 91 ? 6.117 8.409 1.081 1.00 96.69 91 TYR A C 1
ATOM 675 O O . TYR A 1 91 ? 7.110 8.645 1.772 1.00 96.69 91 TYR A O 1
ATOM 683 N N . GLY A 1 92 ? 4.883 8.472 1.586 1.00 95.12 92 GLY A N 1
ATOM 684 C CA . GLY A 1 92 ? 4.591 8.837 2.977 1.00 95.12 92 GLY A CA 1
ATOM 685 C C . GLY A 1 92 ? 4.720 10.333 3.291 1.00 95.12 92 GLY A C 1
ATOM 686 O O . GLY A 1 92 ? 4.798 10.724 4.460 1.00 95.12 92 GLY A O 1
ATOM 687 N N . SER A 1 93 ? 4.754 11.194 2.270 1.00 94.81 93 SER A N 1
ATOM 688 C CA . SER A 1 93 ? 4.681 12.650 2.451 1.00 94.81 93 SER A CA 1
ATOM 689 C C . SER A 1 93 ? 3.314 13.084 3.007 1.00 94.81 93 SER A C 1
ATOM 691 O O . SER A 1 93 ? 2.319 12.398 2.830 1.00 94.81 93 SER A O 1
ATOM 693 N N . GLY A 1 94 ? 3.236 14.226 3.695 1.00 91.31 94 GLY A N 1
ATOM 694 C CA . GLY A 1 94 ? 1.984 14.716 4.300 1.00 91.31 94 GLY A CA 1
ATOM 695 C C . GLY A 1 94 ? 1.993 14.721 5.829 1.00 91.31 94 GLY A C 1
ATOM 696 O O . GLY A 1 94 ? 3.014 14.450 6.459 1.00 91.31 94 GLY A O 1
ATOM 697 N N . SER A 1 95 ? 0.882 15.129 6.442 1.00 84.88 95 SER A N 1
ATOM 698 C CA . SER A 1 95 ? 0.792 15.410 7.883 1.00 84.88 95 SER A CA 1
ATOM 699 C C . SER A 1 95 ? 0.421 14.195 8.736 1.00 84.88 95 SER A C 1
ATOM 701 O O . SER A 1 95 ? 0.896 14.098 9.866 1.00 84.88 95 SER A O 1
ATOM 703 N N . SER A 1 96 ? -0.360 13.245 8.217 1.00 78.69 96 SER A N 1
ATOM 704 C CA . SER A 1 96 ? -0.953 12.136 8.990 1.00 78.69 96 SER A CA 1
ATOM 705 C C . SER A 1 96 ? -0.014 10.926 9.135 1.00 78.69 96 SER A C 1
ATOM 707 O O . SER A 1 96 ? -0.427 9.777 8.980 1.00 78.69 96 SER A O 1
ATOM 709 N N . ARG A 1 97 ? 1.274 11.178 9.410 1.00 80.56 97 ARG A N 1
ATOM 710 C CA . ARG A 1 97 ? 2.352 10.172 9.313 1.00 80.56 97 ARG A CA 1
ATOM 711 C C . ARG A 1 97 ? 2.168 8.984 10.254 1.00 80.56 97 ARG A C 1
ATOM 713 O O . ARG A 1 97 ? 2.317 7.848 9.824 1.00 80.56 97 ARG A O 1
ATOM 720 N N . GLU A 1 98 ? 1.823 9.229 11.515 1.00 92.31 98 GLU A N 1
ATOM 721 C CA . GLU A 1 98 ? 1.669 8.155 12.509 1.00 92.31 98 GLU A CA 1
ATOM 722 C C . GLU A 1 98 ? 0.516 7.215 12.144 1.00 92.31 98 GLU A C 1
ATOM 724 O O . GLU A 1 98 ? 0.660 5.996 12.172 1.00 92.31 98 GLU A O 1
ATOM 729 N N . VAL A 1 99 ? -0.612 7.784 11.719 1.00 95.19 99 VAL A N 1
ATOM 730 C CA . VAL A 1 99 ? -1.819 7.027 11.372 1.00 95.19 99 VAL A CA 1
ATOM 731 C C . VAL A 1 99 ? -1.615 6.205 10.098 1.00 95.19 99 VAL A C 1
ATOM 733 O O . VAL A 1 99 ? -2.026 5.047 10.037 1.00 95.19 99 VAL A O 1
ATOM 736 N N . ALA A 1 100 ? -0.912 6.765 9.109 1.00 96.25 100 ALA A N 1
ATOM 737 C CA . ALA A 1 100 ? -0.535 6.048 7.896 1.00 96.25 100 ALA A CA 1
ATOM 738 C C . ALA A 1 100 ? 0.377 4.845 8.197 1.00 96.25 100 ALA A C 1
ATOM 740 O O . ALA A 1 100 ? 0.181 3.777 7.623 1.00 96.25 100 ALA A O 1
ATOM 741 N N . VAL A 1 101 ? 1.322 4.976 9.139 1.00 96.25 101 VAL A N 1
ATOM 742 C CA . VAL A 1 101 ? 2.174 3.859 9.590 1.00 96.25 101 VAL A CA 1
ATOM 743 C C . VAL A 1 101 ? 1.352 2.770 10.284 1.00 96.25 101 VAL A C 1
ATOM 745 O O . VAL A 1 101 ? 1.576 1.587 10.030 1.00 96.25 101 VAL A O 1
ATOM 748 N N . VAL A 1 102 ? 0.372 3.136 11.117 1.00 97.75 102 VAL A N 1
ATOM 749 C CA . VAL A 1 102 ? -0.514 2.152 11.764 1.00 97.75 102 VAL A CA 1
ATOM 750 C C . VAL A 1 102 ? -1.340 1.380 10.732 1.00 97.75 102 VAL A C 1
ATOM 752 O O . VAL A 1 102 ? -1.446 0.159 10.836 1.00 97.75 102 VAL A O 1
ATOM 755 N N . ALA A 1 103 ? -1.890 2.060 9.721 1.00 97.81 103 ALA A N 1
ATOM 756 C CA . ALA A 1 103 ? -2.604 1.407 8.623 1.00 97.81 103 ALA A CA 1
ATOM 757 C C . ALA A 1 103 ? -1.682 0.458 7.835 1.00 97.81 103 ALA A C 1
ATOM 759 O O . ALA A 1 103 ? -2.034 -0.695 7.602 1.00 97.81 103 ALA A O 1
ATOM 760 N N . HIS A 1 104 ? -0.467 0.912 7.512 1.00 97.31 104 HIS A N 1
ATOM 761 C CA . HIS A 1 104 ? 0.560 0.133 6.814 1.00 97.31 104 HIS A CA 1
ATOM 762 C C . HIS A 1 104 ? 0.876 -1.187 7.536 1.00 97.31 104 HIS A C 1
ATOM 764 O O . HIS A 1 104 ? 0.837 -2.264 6.943 1.00 97.31 104 HIS A O 1
ATOM 770 N N . GLN A 1 105 ? 1.127 -1.113 8.846 1.00 97.75 105 GLN A N 1
ATOM 771 C CA . GLN A 1 105 ? 1.385 -2.284 9.688 1.00 97.75 105 GLN A CA 1
ATOM 772 C C . GLN A 1 105 ? 0.136 -3.160 9.852 1.00 97.75 105 GLN A C 1
ATOM 774 O O . GLN A 1 105 ? 0.229 -4.386 9.812 1.00 97.75 105 GLN A O 1
ATOM 779 N N . GLY A 1 106 ? -1.038 -2.543 10.008 1.00 97.94 106 GLY A N 1
ATOM 780 C CA . GLY A 1 106 ? -2.325 -3.228 10.130 1.00 97.94 106 GLY A CA 1
ATOM 781 C C . GLY A 1 106 ? -2.712 -4.035 8.889 1.00 97.94 106 GLY A C 1
ATOM 782 O O . GLY A 1 106 ? -3.325 -5.094 9.008 1.00 97.94 106 GLY A O 1
ATOM 783 N N . ALA A 1 107 ? -2.301 -3.575 7.705 1.00 98.12 107 ALA A N 1
ATOM 784 C CA . ALA A 1 107 ? -2.459 -4.298 6.447 1.00 98.12 107 ALA A CA 1
ATOM 785 C C . ALA A 1 107 ? -1.480 -5.478 6.297 1.00 98.12 107 ALA A C 1
ATOM 787 O O . ALA A 1 107 ? -1.587 -6.248 5.348 1.00 98.12 107 ALA A O 1
ATOM 788 N N . GLY A 1 108 ? -0.540 -5.651 7.233 1.00 97.75 108 GLY A N 1
ATOM 789 C CA . GLY A 1 108 ? 0.451 -6.727 7.214 1.00 97.75 108 GLY A CA 1
ATOM 790 C C . GLY A 1 108 ? 1.749 -6.384 6.481 1.00 97.75 108 GLY A C 1
ATOM 791 O O . GLY A 1 108 ? 2.596 -7.269 6.331 1.00 97.75 108 GLY A O 1
ATOM 792 N N . ILE A 1 109 ? 1.935 -5.125 6.068 1.00 98.06 109 ILE A N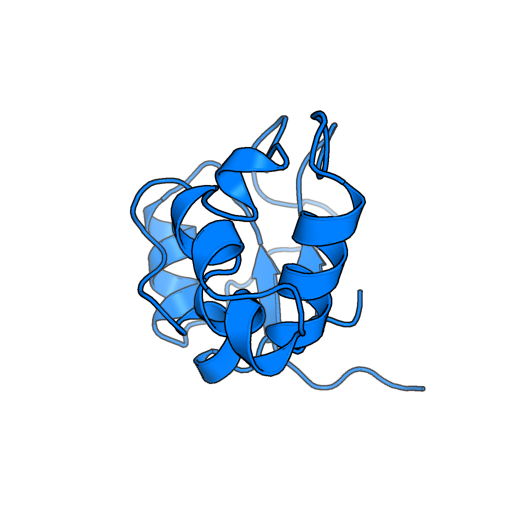 1
ATOM 793 C CA . ILE A 1 109 ? 3.162 -4.673 5.410 1.00 98.06 109 ILE A CA 1
ATOM 794 C C . ILE A 1 109 ? 4.278 -4.489 6.441 1.00 98.06 109 ILE A C 1
ATOM 796 O O . ILE A 1 109 ? 4.082 -3.923 7.519 1.00 98.06 109 ILE A O 1
ATOM 800 N N . GLN A 1 110 ? 5.466 -4.975 6.095 1.00 96.88 110 GLN A N 1
ATOM 801 C CA . GLN A 1 110 ? 6.630 -5.064 6.977 1.00 96.88 110 GLN A CA 1
ATOM 802 C C . GLN A 1 110 ? 7.868 -4.364 6.411 1.00 96.88 110 GLN A C 1
ATOM 804 O O . GLN A 1 110 ? 8.835 -4.180 7.154 1.00 96.88 110 GLN A O 1
ATOM 809 N N . LEU A 1 111 ? 7.840 -3.993 5.126 1.00 94.94 111 LEU A N 1
ATOM 810 C CA . LEU A 1 111 ? 8.889 -3.243 4.442 1.00 94.94 111 LEU A CA 1
ATOM 811 C C . LEU A 1 111 ? 8.292 -2.233 3.463 1.00 94.94 111 LEU A C 1
ATOM 813 O O . LEU A 1 111 ? 7.389 -2.634 2.693 1.00 94.94 111 LEU A O 1
#